Protein AF-Q2A776-F1 (afdb_monomer_lite)

InterPro domains:
  IPR027417 P-loop containing nucleoside triphosphate hydrolase [G3DSA:3.40.50.300] (1-92)
  IPR027417 P-loop containing nucleoside triphosphate hydrolase [SSF52540] (3-64)
  IPR051921 ABC transporter osmolyte uptake ATP-binding protein [PTHR43869] (2-76)

Radius of gyration: 18.7 Å; chains: 1; bounding box: 54×40×41 Å

Foldseek 3Di:
DDPLVVVVVPPDDDDDDDPDVVVCLVRPQKDFDADPPRHTLDIGGSVCLCPPPSDQVSCVSNPVHDPDFDWDWDADPNWIFIAGPVRDTQATWDQPQDPVGNPDRTDGDGDDDDDDDD

pLDDT: mean 77.31, std 16.26, range [33.25, 96.44]

Secondary structure (DSSP, 8-state):
--HHHHHHHTT-------S-HHHHHHH-SSEEEEETTTEEEEEE-HHHHHHS-SSHHHHHHTT-STT-PPPEEEEETTEEEEE-TTS-EEEEEE-SPPTT-TT---EEEPPP------

Sequence (118 aa):
RDLVTLQRSLGKTVLFVTHDISEAFKLGDHIVLLDTGARIVQQGRPADFITHPADEFVARFIGLGTGATTLHTEQVDGRTLVLNTNEQPLGLLDDQPRSDQPDNPAHIVGPTGQERPS

Organism: Propionibacterium freudenreichii subsp. freudenreichii (NCBI:txid66712)

Structure (mmCIF, N/CA/C/O backbone):
data_AF-Q2A776-F1
#
_entry.id   AF-Q2A776-F1
#
loop_
_atom_site.group_PDB
_atom_site.id
_atom_site.type_symbol
_atom_site.label_atom_id
_atom_site.label_alt_id
_atom_site.label_comp_id
_atom_site.label_asym_id
_atom_site.label_entity_id
_atom_site.label_seq_id
_atom_site.pdbx_PDB_ins_code
_atom_site.Cartn_x
_atom_site.Cartn_y
_atom_site.Cartn_z
_atom_site.occupancy
_atom_site.B_iso_or_equiv
_atom_site.auth_seq_id
_atom_site.auth_comp_id
_atom_site.auth_asym_id
_atom_site.auth_atom_id
_atom_site.pdbx_PDB_model_num
ATOM 1 N N . ARG A 1 1 ? -0.278 -24.485 13.342 1.00 47.31 1 ARG A N 1
ATOM 2 C CA . ARG A 1 1 ? -1.710 -24.092 13.358 1.00 47.31 1 ARG A CA 1
ATOM 3 C C . ARG A 1 1 ? -1.719 -22.573 13.327 1.00 47.31 1 ARG A C 1
ATOM 5 O O . ARG A 1 1 ? -1.390 -21.974 14.341 1.00 47.31 1 ARG A O 1
ATOM 12 N N . ASP A 1 2 ? -1.931 -21.999 12.144 1.00 59.28 2 ASP A N 1
ATOM 13 C CA . ASP A 1 2 ? -1.610 -20.602 11.830 1.00 59.28 2 ASP A CA 1
ATOM 14 C C . ASP A 1 2 ? -2.540 -19.583 12.483 1.00 59.28 2 ASP A C 1
ATOM 16 O O . ASP A 1 2 ? -3.767 -19.689 12.422 1.00 59.28 2 ASP A O 1
ATOM 20 N N . LEU A 1 3 ? -1.928 -18.543 13.052 1.00 60.19 3 LEU A N 1
ATOM 21 C CA . LEU A 1 3 ? -2.599 -17.393 13.660 1.00 60.19 3 LEU A CA 1
ATOM 22 C C . LEU A 1 3 ? -3.525 -16.672 12.655 1.00 60.19 3 LEU A C 1
ATOM 24 O O . LEU A 1 3 ? -4.575 -16.151 13.030 1.00 60.19 3 LEU A O 1
ATOM 28 N N . VAL A 1 4 ? -3.155 -16.697 11.370 1.00 60.72 4 VAL A N 1
ATOM 29 C CA . VAL A 1 4 ? -3.868 -16.058 10.251 1.00 60.72 4 VAL A CA 1
ATOM 30 C C . VAL A 1 4 ? -5.226 -16.718 9.984 1.00 60.72 4 VAL A C 1
ATOM 32 O O . VAL A 1 4 ? -6.224 -16.029 9.764 1.00 60.72 4 VAL A O 1
ATOM 35 N N . THR A 1 5 ? -5.306 -18.050 10.062 1.00 61.22 5 THR A N 1
ATOM 36 C CA . THR A 1 5 ? -6.562 -18.786 9.843 1.00 61.22 5 THR A CA 1
ATOM 37 C C .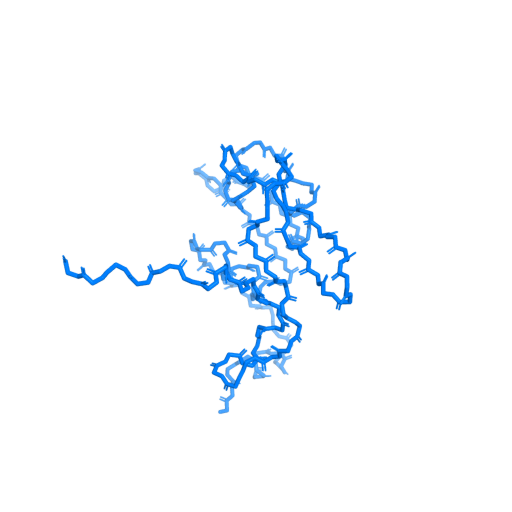 THR A 1 5 ? -7.558 -18.537 10.976 1.00 61.22 5 THR A C 1
ATOM 39 O O . THR A 1 5 ? -8.757 -18.404 10.727 1.00 61.22 5 THR A O 1
ATOM 42 N N . LEU A 1 6 ? -7.067 -18.410 12.216 1.00 58.59 6 LEU A N 1
ATOM 43 C CA . LEU A 1 6 ? -7.913 -18.100 13.369 1.00 58.59 6 LEU A CA 1
ATOM 44 C C . LEU A 1 6 ? -8.479 -16.675 13.279 1.00 58.59 6 LEU A C 1
ATOM 46 O O . LEU A 1 6 ? -9.673 -16.491 13.508 1.00 58.59 6 LEU A O 1
ATOM 50 N N . GLN A 1 7 ? -7.671 -15.687 12.874 1.00 58.75 7 GLN A N 1
ATOM 51 C CA . GLN A 1 7 ? -8.139 -14.304 12.715 1.00 58.75 7 GLN A CA 1
ATOM 52 C C . GLN A 1 7 ? -9.272 -14.173 11.689 1.00 58.75 7 GLN A C 1
ATOM 54 O O . GLN A 1 7 ? -10.296 -13.567 12.000 1.00 58.75 7 GLN A O 1
ATOM 59 N N . ARG A 1 8 ? -9.152 -14.811 10.513 1.00 59.59 8 ARG A N 1
ATOM 60 C CA . ARG A 1 8 ? -10.221 -14.792 9.493 1.00 59.59 8 ARG A CA 1
ATOM 61 C C . ARG A 1 8 ? -11.521 -15.452 9.970 1.00 59.59 8 ARG A C 1
ATOM 63 O O . ARG A 1 8 ? -12.599 -15.019 9.580 1.00 59.59 8 ARG A O 1
ATOM 70 N N . SER A 1 9 ? -11.435 -16.464 10.837 1.00 56.19 9 SER A N 1
ATOM 71 C CA . SER A 1 9 ? -12.609 -17.184 11.359 1.00 56.19 9 SER A CA 1
ATOM 72 C C . SER A 1 9 ? -13.402 -16.427 12.434 1.00 56.19 9 SER A C 1
ATOM 74 O O . SER A 1 9 ? -14.531 -16.804 12.736 1.00 56.19 9 SER A O 1
ATOM 76 N N . LEU A 1 10 ? -12.830 -15.368 13.024 1.00 60.97 10 LEU A N 1
ATOM 77 C CA . LEU A 1 10 ? -13.406 -14.700 14.195 1.00 60.97 10 LEU A CA 1
ATOM 78 C C . LEU A 1 10 ? -14.381 -13.562 13.861 1.00 60.97 10 LEU A C 1
ATOM 80 O O . LEU A 1 10 ? -15.035 -13.066 14.775 1.00 60.97 10 LEU A O 1
ATOM 84 N N . GLY A 1 11 ? -14.502 -13.140 12.597 1.00 62.78 11 GLY A N 1
ATOM 85 C CA . GLY A 1 11 ? -15.434 -12.073 12.198 1.00 62.78 11 GLY A CA 1
ATOM 86 C C . GLY A 1 11 ? -15.217 -10.749 12.944 1.00 62.78 11 GLY A C 1
ATOM 87 O O . GLY A 1 11 ? -16.155 -9.974 13.116 1.00 62.78 11 GLY A O 1
ATOM 88 N N . LYS A 1 12 ? -13.997 -10.508 13.442 1.00 70.31 12 LYS A N 1
ATOM 89 C CA . LYS A 1 12 ? -13.629 -9.303 14.190 1.00 70.31 12 LYS A CA 1
ATOM 90 C C . LYS A 1 12 ? -12.752 -8.403 13.335 1.00 70.31 12 LYS A C 1
ATOM 92 O O . LYS A 1 12 ? -11.858 -8.883 12.647 1.00 70.31 12 LYS A O 1
ATOM 97 N N . THR A 1 13 ? -12.969 -7.099 13.443 1.00 85.44 13 THR A N 1
ATOM 98 C CA . THR A 1 13 ? -12.065 -6.094 12.884 1.00 85.44 13 THR A CA 1
ATOM 99 C C . THR A 1 13 ? -10.753 -6.102 13.665 1.00 85.44 13 THR A C 1
ATOM 101 O O . THR A 1 13 ? -10.765 -5.972 14.891 1.00 85.44 13 THR A O 1
ATOM 104 N N . VAL A 1 14 ? -9.630 -6.248 12.963 1.00 85.06 14 VAL A N 1
ATOM 105 C CA . VAL A 1 14 ? -8.281 -6.211 13.540 1.00 85.06 14 VAL A CA 1
ATOM 106 C C . VAL A 1 14 ? -7.545 -4.999 12.980 1.00 85.06 14 VAL A C 1
ATOM 108 O O . VAL A 1 14 ? -7.564 -4.768 11.775 1.00 85.06 14 VAL A O 1
ATOM 111 N N . LEU A 1 15 ? -6.912 -4.221 13.860 1.00 91.38 15 LEU A N 1
ATOM 112 C CA . LEU A 1 15 ? -6.071 -3.086 13.487 1.00 91.38 15 LEU A CA 1
ATOM 113 C C . LEU A 1 15 ? -4.607 -3.445 13.744 1.00 91.38 15 LEU A C 1
ATOM 115 O O . LEU A 1 15 ? -4.224 -3.682 14.890 1.00 91.38 15 LEU A O 1
ATOM 119 N N . PHE A 1 16 ? -3.801 -3.456 12.685 1.00 89.75 16 PHE A N 1
ATOM 120 C CA . PHE A 1 16 ? -2.351 -3.606 12.768 1.00 89.75 16 PHE A CA 1
ATOM 121 C C . PHE A 1 16 ? -1.676 -2.255 12.562 1.00 89.75 16 PHE A C 1
ATOM 123 O O . PHE A 1 16 ? -2.021 -1.516 11.642 1.00 89.75 16 PHE A O 1
ATOM 130 N N . VAL A 1 17 ? -0.706 -1.948 13.420 1.00 92.38 17 VAL A N 1
ATOM 131 C CA . VAL A 1 17 ? 0.155 -0.772 13.288 1.00 92.38 17 VAL A CA 1
ATOM 132 C C . VAL A 1 17 ? 1.570 -1.281 13.084 1.00 92.38 17 VAL A C 1
ATOM 134 O O . VAL A 1 17 ? 2.112 -1.974 13.942 1.00 92.38 17 VAL A O 1
ATOM 137 N N . THR A 1 18 ? 2.150 -0.946 11.940 1.00 89.19 18 THR A N 1
ATOM 138 C CA . THR A 1 18 ? 3.534 -1.264 11.600 1.00 89.19 18 THR A CA 1
ATOM 139 C C . THR A 1 18 ? 4.204 -0.033 11.004 1.00 89.19 18 THR A C 1
ATOM 141 O O . THR A 1 18 ? 3.541 0.918 10.588 1.00 89.19 18 THR A O 1
ATOM 144 N N . HIS A 1 19 ? 5.530 -0.056 11.003 1.00 90.00 19 HIS A N 1
ATOM 145 C CA . HIS A 1 19 ? 6.363 0.912 10.305 1.00 90.00 19 HIS A CA 1
ATOM 146 C C . HIS A 1 19 ? 6.860 0.374 8.951 1.00 90.00 19 HIS A C 1
ATOM 148 O O . HIS A 1 19 ? 7.462 1.134 8.197 1.00 90.00 19 HIS A O 1
ATOM 154 N N . ASP A 1 20 ? 6.616 -0.905 8.638 1.00 86.06 20 AS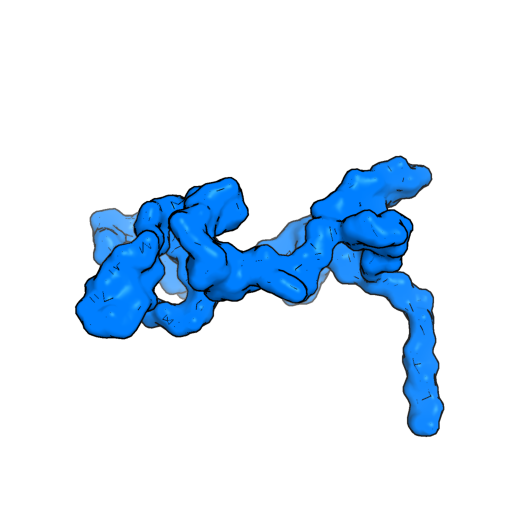P A N 1
ATOM 155 C CA . ASP A 1 20 ? 7.007 -1.541 7.379 1.00 86.06 20 ASP A CA 1
ATOM 156 C C . ASP A 1 20 ? 5.816 -1.609 6.410 1.00 86.06 20 ASP A C 1
ATOM 158 O O . ASP A 1 20 ? 4.782 -2.230 6.676 1.00 86.06 20 ASP A O 1
ATOM 162 N N . ILE A 1 21 ? 5.973 -0.979 5.248 1.00 84.56 21 ILE A N 1
ATOM 163 C CA . ILE A 1 21 ? 4.960 -0.971 4.192 1.00 84.56 21 ILE A CA 1
ATOM 164 C C . ILE A 1 21 ? 4.703 -2.365 3.603 1.00 84.56 21 ILE A C 1
ATOM 166 O O . ILE A 1 21 ? 3.571 -2.684 3.243 1.00 84.56 21 ILE A O 1
ATOM 170 N N . SER A 1 22 ? 5.726 -3.218 3.550 1.00 84.31 22 SER A N 1
ATOM 171 C CA . SER A 1 22 ? 5.645 -4.576 3.007 1.00 84.31 22 SER A CA 1
ATOM 172 C C . SER A 1 22 ? 4.746 -5.451 3.876 1.00 84.31 22 SER A C 1
ATOM 174 O O . SER A 1 22 ? 3.922 -6.209 3.363 1.00 84.31 22 SER A O 1
ATOM 176 N N . GLU A 1 23 ? 4.851 -5.309 5.201 1.00 86.88 23 GLU A N 1
ATOM 177 C CA . GLU A 1 23 ? 3.960 -5.980 6.151 1.00 86.88 23 GLU A CA 1
ATOM 178 C C . GLU A 1 23 ? 2.517 -5.488 6.003 1.00 86.88 23 GLU A C 1
ATOM 180 O O . GLU A 1 23 ? 1.589 -6.301 5.957 1.00 86.88 23 GLU A O 1
ATOM 185 N N . ALA A 1 24 ? 2.326 -4.170 5.866 1.00 89.75 24 ALA A N 1
ATOM 186 C CA . ALA A 1 24 ? 1.007 -3.581 5.650 1.00 89.75 24 ALA A CA 1
ATOM 187 C C . ALA A 1 24 ? 0.359 -4.090 4.350 1.00 89.75 24 ALA A C 1
ATOM 189 O O . ALA A 1 24 ? -0.827 -4.412 4.347 1.00 89.75 24 ALA A O 1
ATOM 190 N N . PHE A 1 25 ? 1.135 -4.226 3.269 1.00 88.56 25 PHE A N 1
ATOM 191 C CA . PHE A 1 25 ? 0.657 -4.726 1.973 1.00 88.56 25 PHE A CA 1
ATOM 192 C C . PHE A 1 25 ? 0.343 -6.222 2.003 1.00 88.56 25 PHE A C 1
ATOM 194 O O . PHE A 1 25 ? -0.589 -6.667 1.337 1.00 88.56 25 PHE A O 1
ATOM 201 N N . LYS A 1 26 ? 1.100 -7.001 2.783 1.00 85.12 26 LYS A N 1
ATOM 202 C CA . LYS A 1 26 ? 0.902 -8.450 2.903 1.00 85.12 26 LYS A CA 1
ATOM 203 C C . LYS A 1 26 ? -0.317 -8.813 3.753 1.00 85.12 26 LYS A C 1
ATOM 205 O O . LYS A 1 26 ? -0.969 -9.819 3.481 1.00 85.12 26 LYS A O 1
ATOM 210 N N . LEU A 1 27 ? -0.583 -8.045 4.810 1.00 85.69 27 LEU A N 1
ATOM 211 C CA . LEU A 1 27 ? -1.580 -8.392 5.828 1.00 85.69 27 LEU A CA 1
ATOM 212 C C . LEU A 1 27 ? -2.873 -7.575 5.733 1.00 85.69 27 LEU A C 1
ATOM 214 O O . LEU A 1 27 ? -3.911 -8.041 6.201 1.00 85.69 27 LEU A O 1
ATOM 218 N N . GLY A 1 28 ? -2.812 -6.358 5.191 1.00 86.31 28 GLY A N 1
ATOM 219 C CA . GLY A 1 28 ? -3.917 -5.408 5.211 1.00 86.31 28 GLY A CA 1
ATOM 220 C C . GLY A 1 28 ? -4.799 -5.476 3.968 1.00 86.31 28 GLY A C 1
ATOM 221 O O . GLY A 1 28 ? -4.330 -5.292 2.849 1.00 86.31 28 GLY A O 1
ATOM 222 N N . ASP A 1 29 ? -6.107 -5.619 4.176 1.00 90.69 29 ASP A N 1
ATOM 223 C CA . ASP A 1 29 ? -7.107 -5.412 3.118 1.00 90.69 29 ASP A CA 1
ATOM 224 C C . ASP A 1 29 ? -7.357 -3.910 2.858 1.00 90.69 29 ASP A C 1
ATOM 226 O O . ASP A 1 29 ? -7.755 -3.502 1.764 1.00 90.69 29 ASP A O 1
ATOM 230 N N . HIS A 1 30 ? -7.109 -3.076 3.874 1.00 93.75 30 HIS A N 1
ATOM 231 C CA . HIS A 1 30 ? -7.229 -1.622 3.840 1.00 93.75 30 HIS A CA 1
ATOM 232 C C . HIS A 1 30 ? -6.102 -0.989 4.661 1.00 93.75 30 HIS A C 1
ATOM 234 O O . HIS A 1 30 ? -5.831 -1.406 5.788 1.00 93.75 30 HIS A O 1
ATOM 240 N N . ILE A 1 31 ? -5.464 0.039 4.109 1.00 95.19 31 ILE A N 1
ATOM 241 C CA . ILE A 1 31 ? -4.281 0.693 4.668 1.00 95.19 31 ILE A CA 1
ATOM 242 C C . ILE A 1 31 ? -4.592 2.163 4.911 1.00 95.19 31 ILE A C 1
ATOM 244 O O . ILE A 1 31 ? -5.283 2.800 4.118 1.00 95.19 31 ILE A O 1
ATOM 248 N N . VAL A 1 32 ? -4.067 2.696 6.013 1.00 95.62 32 VAL A N 1
ATOM 249 C CA . VAL A 1 32 ? -4.081 4.124 6.334 1.00 95.62 32 VAL A CA 1
ATOM 250 C C . VAL A 1 32 ? -2.642 4.549 6.596 1.00 95.62 32 VAL A C 1
ATOM 252 O O . VAL A 1 32 ? -2.018 4.067 7.539 1.00 95.62 32 VAL A O 1
ATOM 255 N N . LEU A 1 33 ? -2.118 5.444 5.762 1.00 94.06 33 LEU A N 1
ATOM 256 C CA . LEU A 1 33 ? -0.799 6.038 5.935 1.00 94.06 33 LEU A CA 1
ATOM 257 C C . LEU A 1 33 ? -0.935 7.367 6.677 1.00 94.06 33 LEU A C 1
ATOM 259 O O . LEU A 1 33 ? -1.696 8.247 6.264 1.00 94.06 33 LEU A O 1
ATOM 263 N N . LEU A 1 34 ? -0.187 7.500 7.768 1.00 93.12 34 LEU A N 1
ATOM 264 C CA . LEU A 1 34 ? -0.188 8.670 8.636 1.00 93.12 34 LEU A CA 1
ATOM 265 C C . LEU A 1 34 ? 1.151 9.411 8.540 1.00 93.12 34 LEU A C 1
ATOM 267 O O . LEU A 1 34 ? 2.207 8.786 8.526 1.00 93.12 34 LEU A O 1
ATOM 271 N N . ASP A 1 35 ? 1.091 10.739 8.529 1.00 89.25 35 ASP A N 1
ATOM 272 C CA . ASP A 1 35 ? 2.229 11.651 8.674 1.00 89.25 35 ASP A CA 1
ATOM 273 C C . ASP A 1 35 ? 2.227 12.272 10.084 1.00 89.25 35 ASP A C 1
ATOM 275 O O . ASP A 1 35 ? 1.321 12.062 10.903 1.00 89.25 35 ASP A O 1
ATOM 279 N N . THR A 1 36 ? 3.273 13.035 10.374 1.00 89.88 36 THR A N 1
ATOM 280 C CA . THR A 1 36 ? 3.518 13.769 11.611 1.00 89.88 36 THR A CA 1
ATOM 281 C C . THR A 1 36 ? 2.256 14.471 12.107 1.00 89.88 36 THR A C 1
ATOM 283 O O . THR A 1 36 ? 1.577 15.186 11.370 1.00 89.88 36 THR A O 1
ATOM 286 N N . GLY A 1 37 ? 1.937 14.261 13.387 1.00 93.12 37 GLY A N 1
ATOM 287 C CA . GLY A 1 37 ? 0.705 14.771 13.991 1.00 93.12 37 GLY A CA 1
ATOM 288 C C . GLY A 1 37 ? -0.540 13.932 13.687 1.00 93.12 37 GLY A C 1
ATOM 289 O O . GLY A 1 37 ? -1.646 14.440 13.832 1.00 93.12 37 GLY A O 1
ATOM 290 N N . ALA A 1 38 ? -0.370 12.667 13.279 1.00 91.00 38 ALA A N 1
ATOM 291 C CA . ALA A 1 38 ? -1.454 11.739 12.942 1.00 91.00 38 ALA A CA 1
ATOM 292 C C . ALA A 1 38 ? -2.344 12.229 11.782 1.00 91.00 38 ALA A C 1
ATOM 294 O O . ALA A 1 38 ? -3.543 11.945 11.733 1.00 91.00 38 ALA A O 1
ATOM 295 N N . ARG A 1 39 ? -1.755 12.960 10.826 1.00 93.00 39 ARG A N 1
ATOM 296 C CA . ARG A 1 39 ? -2.459 13.395 9.614 1.00 93.00 39 ARG A CA 1
ATOM 297 C C . ARG A 1 39 ? -2.568 12.220 8.650 1.00 93.00 39 ARG A C 1
ATOM 299 O O . ARG A 1 39 ? -1.546 11.672 8.256 1.00 93.00 39 ARG A O 1
ATOM 306 N N . ILE A 1 40 ? -3.779 11.863 8.225 1.00 94.94 40 ILE A N 1
ATOM 307 C CA . ILE A 1 40 ? -3.959 10.879 7.149 1.00 94.94 40 ILE A CA 1
ATOM 308 C C . ILE A 1 40 ? -3.420 11.476 5.850 1.00 94.94 40 ILE A C 1
ATOM 310 O O . ILE A 1 40 ? -3.884 12.526 5.409 1.00 94.94 40 ILE A O 1
ATOM 314 N N . VAL A 1 41 ? -2.438 10.803 5.259 1.00 94.88 41 VAL A N 1
ATOM 315 C CA . VAL A 1 41 ? -1.866 11.159 3.955 1.00 94.88 41 VAL A CA 1
ATOM 316 C C . VAL A 1 41 ? -2.645 10.473 2.844 1.00 94.88 41 VAL A C 1
ATOM 318 O O . VAL A 1 41 ? -3.093 11.117 1.903 1.00 94.88 41 VAL A O 1
ATOM 321 N N . GLN A 1 42 ? -2.846 9.162 2.979 1.00 96.19 42 GLN A N 1
ATOM 322 C CA . GLN A 1 42 ? -3.617 8.356 2.043 1.00 96.19 42 GLN A CA 1
ATOM 323 C C . GLN A 1 42 ? -4.252 7.180 2.777 1.00 96.19 42 GLN A C 1
ATOM 325 O O . GLN A 1 42 ? -3.695 6.653 3.741 1.00 96.19 42 GLN A O 1
ATOM 330 N N . GLN A 1 43 ? -5.423 6.761 2.310 1.00 96.44 43 GLN A N 1
ATOM 331 C CA . GLN A 1 43 ? -6.089 5.555 2.774 1.00 96.44 43 GLN A CA 1
ATOM 332 C C . GLN A 1 43 ? -6.753 4.832 1.602 1.00 96.44 43 GLN A C 1
ATOM 334 O O . GLN A 1 43 ? -7.223 5.485 0.670 1.00 96.44 43 GLN A O 1
ATOM 339 N N . GLY A 1 44 ? -6.794 3.503 1.646 1.00 95.19 44 GLY A N 1
ATOM 340 C CA . GLY A 1 44 ? -7.383 2.689 0.583 1.00 95.19 44 GLY A CA 1
ATOM 341 C C . GLY A 1 44 ? -6.841 1.266 0.560 1.00 95.19 44 GLY A C 1
ATOM 342 O O . GLY A 1 44 ? -6.221 0.810 1.522 1.00 95.19 44 GLY A O 1
ATOM 343 N N . ARG A 1 45 ? -7.066 0.549 -0.544 1.00 95.44 45 ARG A N 1
ATOM 344 C CA . ARG A 1 45 ? -6.525 -0.807 -0.728 1.00 95.44 45 ARG A CA 1
ATOM 345 C C . ARG A 1 45 ? -5.049 -0.733 -1.124 1.00 95.44 45 ARG A C 1
ATOM 347 O O . ARG A 1 45 ? -4.657 0.244 -1.763 1.00 95.44 45 ARG A O 1
ATOM 354 N N . PRO A 1 46 ? -4.245 -1.780 -0.872 1.00 92.25 46 PRO A N 1
ATOM 355 C CA . PRO A 1 46 ? -2.838 -1.812 -1.286 1.00 92.25 46 PRO A CA 1
ATOM 356 C C . PRO A 1 46 ? -2.617 -1.460 -2.769 1.00 92.25 46 PRO A C 1
ATOM 358 O O . PRO A 1 46 ? -1.716 -0.697 -3.106 1.00 92.25 46 PRO A O 1
ATOM 361 N N . ALA A 1 47 ? -3.494 -1.936 -3.660 1.00 90.69 47 ALA A N 1
ATOM 362 C CA . ALA A 1 47 ? -3.428 -1.632 -5.091 1.00 90.69 47 ALA A CA 1
ATOM 363 C C . ALA A 1 47 ? -3.586 -0.132 -5.409 1.00 90.69 47 ALA A C 1
ATOM 365 O O . ALA A 1 47 ? -2.984 0.358 -6.364 1.00 90.69 47 ALA A O 1
ATOM 366 N N . ASP A 1 48 ? -4.369 0.603 -4.616 1.00 92.56 48 ASP A N 1
ATOM 367 C CA . ASP A 1 48 ? -4.614 2.030 -4.831 1.00 92.56 48 ASP A CA 1
ATOM 368 C C . ASP A 1 48 ? -3.357 2.849 -4.481 1.00 92.56 48 ASP A C 1
ATOM 370 O O . ASP A 1 48 ? -3.049 3.814 -5.172 1.00 92.56 48 ASP A O 1
ATOM 374 N N . PHE A 1 49 ? -2.572 2.419 -3.483 1.00 91.31 49 PHE A N 1
ATOM 375 C CA . PHE A 1 49 ? -1.281 3.041 -3.161 1.00 91.31 49 PHE A CA 1
ATOM 376 C C . PHE A 1 49 ? -0.283 2.903 -4.317 1.00 91.31 49 PHE A C 1
ATOM 378 O O . PHE A 1 49 ? 0.407 3.862 -4.640 1.00 91.31 49 PHE A O 1
ATOM 385 N N . ILE A 1 50 ? -0.235 1.734 -4.964 1.00 87.81 50 ILE A N 1
ATOM 386 C CA . ILE A 1 50 ? 0.690 1.453 -6.075 1.00 87.81 50 ILE A CA 1
ATOM 387 C C . ILE A 1 50 ? 0.265 2.180 -7.357 1.00 87.81 50 ILE A C 1
ATOM 389 O O . ILE A 1 50 ? 1.099 2.739 -8.063 1.00 87.81 50 ILE A O 1
ATOM 393 N N . THR A 1 51 ? -1.029 2.148 -7.681 1.00 89.19 51 THR A N 1
ATOM 394 C CA . THR A 1 51 ? -1.541 2.655 -8.966 1.00 89.19 51 THR A CA 1
ATOM 395 C C . THR A 1 51 ? -1.862 4.147 -8.946 1.00 89.19 51 THR A C 1
ATOM 397 O O . THR A 1 51 ? -1.758 4.802 -9.980 1.00 89.19 51 THR A O 1
ATOM 400 N N . HIS A 1 52 ? -2.243 4.687 -7.787 1.00 91.88 52 HIS A N 1
ATOM 401 C CA . HIS A 1 52 ? -2.684 6.070 -7.613 1.00 91.88 52 HIS A CA 1
ATOM 402 C C . HIS A 1 52 ? -2.162 6.646 -6.279 1.00 91.88 52 HIS A C 1
ATOM 404 O O . HIS A 1 52 ? -2.954 6.929 -5.370 1.00 91.88 52 HIS A O 1
ATOM 410 N N . PRO A 1 53 ? -0.836 6.815 -6.115 1.00 92.31 53 PRO A N 1
ATOM 411 C CA . PRO A 1 53 ? -0.286 7.463 -4.928 1.00 92.31 53 PRO A CA 1
ATOM 412 C C . PRO A 1 53 ? -0.782 8.915 -4.831 1.00 92.31 53 PRO A C 1
ATOM 414 O O . PRO A 1 53 ? -0.818 9.635 -5.828 1.00 92.31 53 PRO A O 1
ATOM 417 N N . ALA A 1 54 ? -1.177 9.344 -3.630 1.00 92.69 54 ALA A N 1
ATOM 418 C CA . ALA A 1 54 ? -1.790 10.654 -3.398 1.00 92.69 54 ALA A CA 1
ATOM 419 C C . ALA A 1 54 ? -0.819 11.825 -3.629 1.00 92.69 54 ALA A C 1
ATOM 421 O O . ALA A 1 54 ? -1.241 12.898 -4.057 1.00 92.69 54 ALA A O 1
ATOM 422 N N . ASP A 1 55 ? 0.469 11.621 -3.347 1.00 89.94 55 ASP A N 1
ATOM 423 C CA . ASP A 1 55 ? 1.538 12.588 -3.586 1.00 89.94 55 ASP A CA 1
ATOM 424 C C . ASP A 1 55 ? 2.908 11.896 -3.762 1.00 89.94 55 ASP A C 1
ATOM 426 O O . ASP A 1 55 ? 3.038 10.668 -3.690 1.00 89.94 55 ASP A O 1
ATOM 430 N N . GLU A 1 56 ? 3.951 12.697 -4.005 1.00 86.94 56 GLU A N 1
ATOM 431 C CA . GLU A 1 56 ? 5.328 12.210 -4.159 1.00 86.94 56 GLU A CA 1
ATOM 432 C C . GLU A 1 56 ? 5.864 11.550 -2.881 1.00 86.94 56 GLU A C 1
ATOM 434 O O . GLU A 1 56 ? 6.649 10.603 -2.956 1.00 86.94 56 GLU A O 1
ATOM 439 N N . PHE A 1 57 ? 5.440 12.014 -1.701 1.00 87.38 57 PHE A N 1
ATOM 440 C CA . PHE A 1 57 ? 5.835 11.391 -0.444 1.00 87.38 57 PHE A CA 1
ATOM 441 C C . PHE A 1 57 ? 5.302 9.960 -0.373 1.00 87.38 57 PHE A C 1
ATOM 443 O O . PHE A 1 57 ? 6.090 9.056 -0.093 1.00 87.38 57 PHE A O 1
ATOM 450 N N . VAL A 1 58 ? 4.026 9.724 -0.701 1.00 89.81 58 VAL A N 1
ATOM 451 C CA . VAL A 1 58 ? 3.469 8.365 -0.726 1.00 89.81 58 VAL A CA 1
ATOM 452 C C . VAL A 1 58 ? 4.174 7.508 -1.766 1.00 89.81 58 VAL A C 1
ATOM 454 O O . VAL A 1 58 ? 4.591 6.399 -1.438 1.00 89.81 58 VAL A O 1
ATOM 457 N N . ALA A 1 59 ? 4.376 8.025 -2.983 1.00 88.50 59 ALA A N 1
ATOM 458 C CA . ALA A 1 59 ? 5.079 7.301 -4.042 1.00 88.50 59 ALA A CA 1
ATOM 459 C C . ALA A 1 59 ? 6.493 6.877 -3.604 1.00 88.50 59 ALA A C 1
ATOM 461 O O . ALA A 1 59 ? 6.901 5.732 -3.799 1.00 88.50 59 ALA A O 1
ATOM 462 N N . ARG A 1 60 ? 7.234 7.77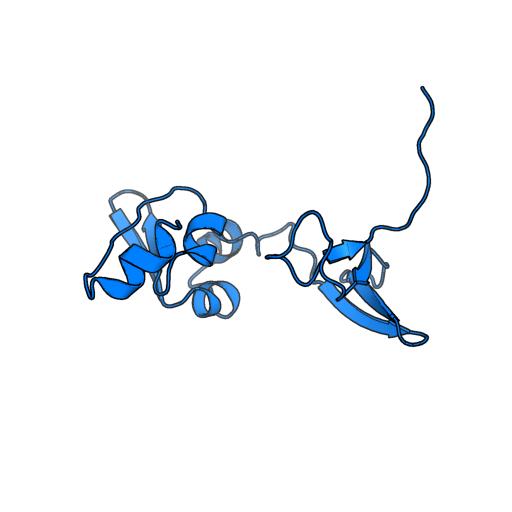2 -2.942 1.00 83.81 60 ARG A N 1
ATOM 463 C CA . ARG A 1 60 ? 8.550 7.457 -2.369 1.00 83.81 60 ARG A CA 1
ATOM 464 C C . ARG A 1 60 ? 8.463 6.459 -1.222 1.00 83.81 60 ARG A C 1
ATOM 466 O O . ARG A 1 60 ? 9.310 5.574 -1.141 1.00 83.81 60 ARG A O 1
ATOM 473 N N . PHE A 1 61 ? 7.464 6.597 -0.357 1.00 82.75 61 PHE A N 1
ATOM 474 C CA . PHE A 1 61 ? 7.281 5.756 0.823 1.00 82.75 61 PHE A CA 1
ATOM 475 C C . PHE A 1 61 ? 7.025 4.290 0.460 1.00 82.75 61 PHE A C 1
ATOM 477 O O . PHE A 1 61 ? 7.583 3.395 1.085 1.00 82.75 61 PHE A O 1
ATOM 484 N N . ILE A 1 62 ? 6.248 4.040 -0.597 1.00 85.38 62 ILE A N 1
ATOM 485 C CA . ILE A 1 62 ? 5.988 2.684 -1.106 1.00 85.38 62 ILE A CA 1
ATOM 486 C C . ILE A 1 62 ? 7.094 2.161 -2.038 1.00 85.38 62 ILE A C 1
ATOM 488 O O . ILE A 1 62 ? 6.936 1.115 -2.662 1.00 85.38 62 ILE A O 1
ATOM 492 N N . GLY A 1 63 ? 8.206 2.892 -2.164 1.00 73.75 63 GLY A N 1
ATOM 493 C CA . GLY A 1 63 ? 9.347 2.480 -2.976 1.00 73.75 63 GLY A CA 1
ATOM 494 C C . GLY A 1 63 ? 9.183 2.686 -4.485 1.00 73.75 63 GLY A C 1
ATOM 495 O O . GLY A 1 63 ? 10.021 2.194 -5.229 1.00 73.75 63 GLY A O 1
ATOM 496 N N . LEU A 1 64 ? 8.171 3.434 -4.947 1.00 65.50 64 LEU A N 1
ATOM 497 C CA . LEU A 1 64 ? 8.029 3.880 -6.347 1.00 65.50 64 LEU A CA 1
ATOM 498 C C . LEU A 1 64 ? 8.770 5.204 -6.638 1.00 65.50 64 LEU A C 1
ATOM 500 O O . LEU A 1 64 ? 8.697 5.734 -7.743 1.00 65.50 64 LEU A O 1
ATOM 504 N N . GLY A 1 65 ? 9.464 5.764 -5.642 1.00 56.16 65 GLY A N 1
ATOM 505 C CA . GLY A 1 65 ? 10.248 6.997 -5.758 1.00 56.16 65 GLY A CA 1
ATOM 506 C C . GLY A 1 65 ? 11.513 6.872 -6.613 1.00 56.16 65 GLY A C 1
ATOM 507 O O . GLY A 1 65 ? 11.811 5.809 -7.137 1.00 56.16 65 GLY A O 1
ATOM 508 N N . THR A 1 66 ? 12.291 7.959 -6.690 1.00 46.62 66 THR A N 1
ATOM 509 C CA . THR A 1 66 ? 13.419 8.300 -7.599 1.00 46.62 66 THR A CA 1
ATOM 510 C C . THR A 1 66 ? 14.618 7.328 -7.723 1.00 46.62 66 THR A C 1
ATOM 512 O O . THR A 1 66 ? 15.680 7.723 -8.198 1.00 46.62 66 THR A O 1
ATOM 515 N N . GLY A 1 67 ? 14.471 6.061 -7.335 1.00 53.31 67 GLY A N 1
ATOM 516 C CA . GLY A 1 67 ? 15.373 4.945 -7.649 1.00 53.31 67 GLY A CA 1
ATOM 517 C C . GLY A 1 67 ? 14.656 3.688 -8.169 1.00 53.31 67 GLY A C 1
ATOM 518 O O . GLY A 1 67 ? 15.319 2.715 -8.527 1.00 53.31 67 GLY A O 1
ATOM 519 N N . ALA A 1 68 ? 13.320 3.691 -8.235 1.00 56.12 68 ALA A N 1
ATOM 520 C CA . ALA A 1 68 ? 12.537 2.627 -8.841 1.00 56.12 68 ALA A CA 1
ATOM 521 C C . ALA A 1 68 ? 12.720 2.691 -10.356 1.00 56.12 68 ALA A C 1
ATOM 523 O O . ALA A 1 68 ? 12.251 3.612 -11.025 1.00 56.12 68 ALA A O 1
ATOM 524 N N . THR A 1 69 ? 13.451 1.727 -10.904 1.00 63.34 69 THR A N 1
ATOM 525 C CA . THR A 1 69 ? 13.521 1.596 -12.355 1.00 63.34 69 THR A CA 1
ATOM 526 C C . THR A 1 69 ? 12.247 0.915 -12.824 1.00 63.34 69 THR A C 1
ATOM 528 O O . THR A 1 69 ? 11.906 -0.147 -12.308 1.00 63.34 69 THR A O 1
ATOM 531 N N . THR A 1 70 ? 11.541 1.514 -13.784 1.00 72.75 70 THR A N 1
ATOM 532 C CA . THR A 1 70 ? 10.397 0.861 -14.421 1.00 72.75 70 THR A CA 1
ATOM 533 C C . THR A 1 70 ? 10.857 -0.473 -14.988 1.00 72.75 70 THR A C 1
ATOM 535 O O . THR A 1 70 ? 11.776 -0.528 -15.808 1.00 72.75 70 THR A O 1
ATOM 538 N N . LEU A 1 71 ? 10.223 -1.543 -14.521 1.00 83.94 71 LEU A N 1
ATOM 539 C CA . LEU A 1 71 ? 10.471 -2.887 -15.006 1.00 83.94 71 LEU A CA 1
ATOM 540 C C . LEU A 1 71 ? 9.373 -3.260 -15.987 1.00 83.94 71 LEU A C 1
ATOM 542 O O . LEU A 1 71 ? 8.192 -3.051 -15.713 1.00 83.94 71 LEU A O 1
ATOM 546 N N . HIS A 1 72 ? 9.762 -3.819 -17.120 1.00 84.56 72 HIS A N 1
ATOM 547 C CA . HIS A 1 72 ? 8.830 -4.422 -18.058 1.00 84.56 72 HIS A CA 1
ATOM 548 C C . HIS A 1 72 ? 9.295 -5.830 -18.403 1.00 84.56 72 HIS A C 1
ATOM 550 O O . HIS A 1 72 ? 10.458 -6.188 -18.213 1.00 84.56 72 HIS A O 1
ATOM 556 N N . THR A 1 73 ? 8.354 -6.644 -18.862 1.00 89.50 73 THR A N 1
ATOM 557 C CA . THR A 1 73 ? 8.598 -8.044 -19.189 1.00 89.50 73 THR A CA 1
ATOM 558 C C . THR A 1 73 ? 8.477 -8.269 -20.685 1.00 89.50 73 THR A C 1
ATOM 560 O O . THR A 1 73 ? 7.479 -7.858 -21.277 1.00 89.50 73 THR A O 1
ATOM 563 N N . GLU A 1 74 ? 9.437 -8.975 -21.271 1.00 89.12 74 GLU A N 1
ATOM 564 C CA . GLU A 1 74 ? 9.414 -9.396 -22.675 1.00 89.12 74 GLU A CA 1
ATOM 565 C C . GLU A 1 74 ? 9.527 -10.921 -22.776 1.00 89.12 74 GLU A C 1
ATOM 567 O O . GLU A 1 74 ? 10.214 -11.551 -21.972 1.00 89.12 74 GLU A O 1
ATOM 572 N N . GLN A 1 75 ? 8.847 -11.526 -23.754 1.00 89.06 75 GLN A N 1
ATOM 573 C CA . GLN A 1 75 ? 8.938 -12.962 -24.021 1.00 89.06 75 GLN A CA 1
ATOM 574 C C . GLN A 1 75 ? 9.959 -13.240 -25.126 1.00 89.06 75 GLN A C 1
ATOM 576 O O . GLN A 1 75 ? 9.746 -12.847 -26.271 1.00 89.06 75 GLN A O 1
ATOM 581 N N . VAL A 1 76 ? 11.020 -13.981 -24.799 1.00 87.19 76 VAL A N 1
ATOM 582 C CA . VAL A 1 76 ? 12.060 -14.406 -25.750 1.00 87.19 76 VAL A CA 1
ATOM 583 C C . VAL A 1 76 ? 12.285 -15.908 -25.591 1.00 87.19 76 VAL A C 1
ATOM 585 O O . VAL A 1 76 ? 12.549 -16.385 -24.489 1.00 87.19 76 VAL A O 1
ATOM 588 N N . ASP A 1 77 ? 12.132 -16.670 -26.677 1.00 85.88 77 ASP A N 1
ATOM 589 C CA . ASP A 1 77 ? 12.298 -18.135 -26.704 1.00 85.88 77 ASP A CA 1
ATOM 590 C C . ASP A 1 77 ? 11.512 -18.885 -25.608 1.00 85.88 77 ASP A C 1
ATOM 592 O O . ASP A 1 77 ? 11.978 -19.862 -25.022 1.00 85.88 77 ASP A O 1
ATOM 596 N N . GLY A 1 78 ? 10.299 -18.409 -25.308 1.00 84.19 78 GLY A N 1
ATOM 597 C CA . GLY A 1 78 ? 9.429 -18.996 -24.283 1.00 84.19 78 GLY A CA 1
ATOM 598 C C . GLY A 1 78 ? 9.834 -18.680 -22.839 1.00 84.19 78 GLY A C 1
ATOM 599 O O . GLY A 1 78 ? 9.297 -19.292 -21.920 1.00 84.19 78 GLY A O 1
ATOM 600 N N . ARG A 1 79 ? 10.761 -17.738 -22.624 1.00 84.62 79 ARG A N 1
ATOM 601 C CA . ARG A 1 79 ? 11.195 -17.268 -21.301 1.00 84.62 79 ARG A CA 1
ATOM 602 C C . ARG A 1 79 ? 10.842 -15.796 -21.123 1.00 84.62 79 ARG A C 1
ATOM 604 O O . ARG A 1 79 ? 10.987 -15.007 -22.054 1.00 84.62 79 ARG A O 1
ATOM 611 N N . THR A 1 80 ? 10.444 -15.423 -19.910 1.00 89.06 80 THR A N 1
ATOM 612 C CA . THR A 1 80 ? 10.109 -14.037 -19.569 1.00 89.06 80 THR A CA 1
ATOM 613 C C . THR A 1 80 ? 11.350 -13.305 -19.069 1.00 89.06 80 THR A C 1
ATOM 615 O O . THR A 1 80 ? 11.857 -13.597 -17.986 1.00 89.06 80 THR A O 1
ATOM 618 N N . LEU A 1 81 ? 11.857 -12.355 -19.853 1.00 88.94 81 LEU A N 1
ATOM 619 C CA . LEU A 1 81 ? 12.940 -11.456 -19.460 1.00 88.94 81 LEU A CA 1
ATOM 620 C C . LEU A 1 81 ? 12.366 -10.263 -18.707 1.00 88.94 81 LEU A C 1
ATOM 622 O O . LEU A 1 81 ? 11.390 -9.664 -19.150 1.00 88.94 81 LEU A O 1
ATOM 626 N N . VAL A 1 82 ? 13.002 -9.896 -17.597 1.00 88.81 82 VAL A N 1
ATOM 627 C CA . VAL A 1 82 ? 12.719 -8.652 -16.881 1.00 88.81 82 VAL A CA 1
ATOM 628 C C . VAL A 1 82 ? 13.752 -7.617 -17.294 1.00 88.81 82 VAL A C 1
ATOM 630 O O . VAL A 1 82 ? 14.952 -7.793 -17.072 1.00 88.81 82 VAL A O 1
ATOM 633 N N . LEU A 1 83 ? 13.272 -6.539 -17.897 1.00 86.56 83 LEU A N 1
ATOM 634 C CA . LEU A 1 83 ? 14.063 -5.461 -18.471 1.00 86.56 83 LEU A CA 1
ATOM 635 C C . LEU A 1 83 ? 13.837 -4.181 -17.675 1.00 86.56 83 LEU A C 1
ATOM 637 O O . LEU A 1 83 ? 12.757 -3.948 -17.128 1.00 86.56 83 LEU A O 1
ATOM 641 N N . ASN A 1 84 ? 14.861 -3.342 -17.629 1.00 85.88 84 ASN A N 1
ATOM 642 C CA . ASN A 1 84 ? 14.779 -2.010 -17.046 1.00 85.88 84 ASN A CA 1
ATOM 643 C C . ASN A 1 84 ? 14.395 -0.960 -18.114 1.00 85.88 84 ASN A C 1
ATOM 645 O O . ASN A 1 84 ? 14.318 -1.274 -19.300 1.00 85.88 84 ASN A O 1
ATOM 649 N N . THR A 1 85 ? 14.191 0.304 -17.732 1.00 82.75 85 THR A N 1
ATOM 650 C CA . THR A 1 85 ? 13.836 1.390 -18.674 1.00 82.75 85 THR A CA 1
ATOM 651 C C . THR A 1 85 ? 14.872 1.631 -19.785 1.00 82.75 85 THR A C 1
ATOM 653 O O . THR A 1 85 ? 14.541 2.221 -20.806 1.00 82.75 85 THR A O 1
ATOM 656 N N . ASN A 1 86 ? 16.116 1.178 -19.608 1.00 85.44 86 ASN A N 1
ATOM 657 C CA . ASN A 1 86 ? 17.196 1.290 -20.593 1.00 85.44 86 ASN A CA 1
ATOM 658 C C . ASN A 1 86 ? 17.336 0.025 -21.463 1.00 85.44 86 ASN A C 1
ATOM 660 O O . ASN A 1 86 ? 18.404 -0.191 -22.032 1.00 85.44 86 ASN A O 1
ATOM 664 N N . GLU A 1 87 ? 16.312 -0.837 -21.503 1.00 85.44 87 GLU A N 1
ATOM 665 C CA . GLU A 1 87 ? 16.291 -2.116 -22.237 1.00 85.44 87 GLU A CA 1
ATOM 666 C C . GLU A 1 87 ? 17.378 -3.114 -21.794 1.00 85.44 87 GLU A C 1
ATOM 668 O O . GLU A 1 87 ? 17.686 -4.086 -22.482 1.00 85.44 87 GLU A O 1
ATOM 673 N N . GLN A 1 88 ? 17.973 -2.908 -20.616 1.00 84.25 88 GLN A N 1
ATOM 674 C CA . GLN A 1 88 ? 18.964 -3.835 -20.082 1.00 84.25 88 GLN A CA 1
ATOM 675 C C . GLN A 1 88 ? 18.265 -4.986 -19.349 1.00 84.25 88 GLN A C 1
ATOM 677 O O . GLN A 1 88 ? 17.408 -4.728 -18.494 1.00 84.25 88 GLN A O 1
ATOM 682 N N . PRO A 1 89 ? 18.650 -6.248 -19.612 1.00 85.62 89 PRO A N 1
ATOM 683 C CA . PRO A 1 89 ? 18.092 -7.396 -18.911 1.00 85.62 89 PRO A CA 1
ATOM 684 C C . PRO A 1 89 ? 18.610 -7.446 -17.470 1.00 85.62 89 PRO A C 1
ATOM 686 O O . PRO A 1 89 ? 19.816 -7.521 -17.231 1.00 85.62 89 PRO A O 1
ATOM 689 N N . LEU A 1 90 ? 17.692 -7.427 -16.501 1.00 84.50 90 LEU A N 1
ATOM 690 C CA . LEU A 1 90 ? 17.995 -7.580 -15.073 1.00 84.50 90 LEU A CA 1
ATOM 691 C C . LEU A 1 90 ? 17.925 -9.038 -14.612 1.00 84.50 90 LEU A C 1
ATOM 693 O O . LEU A 1 90 ? 18.559 -9.410 -13.624 1.00 84.50 90 LEU A O 1
ATOM 697 N N . GLY A 1 91 ? 17.166 -9.869 -15.321 1.00 85.62 91 GLY A N 1
ATOM 698 C CA . GLY A 1 91 ? 17.038 -11.285 -15.014 1.00 85.62 91 GLY A CA 1
ATOM 699 C C . GLY A 1 91 ? 15.895 -11.946 -15.767 1.00 85.62 91 GLY A C 1
ATOM 700 O O . GLY A 1 91 ? 15.291 -11.363 -16.668 1.00 85.62 91 GLY A O 1
ATOM 701 N N . LEU A 1 92 ? 15.610 -13.180 -15.377 1.00 86.38 92 LEU A N 1
ATOM 702 C CA . LEU A 1 92 ? 14.513 -13.980 -15.906 1.00 86.38 92 LEU A CA 1
ATOM 703 C C . LEU A 1 92 ? 13.447 -14.143 -14.833 1.00 86.38 92 LEU A C 1
ATOM 705 O O . LEU A 1 92 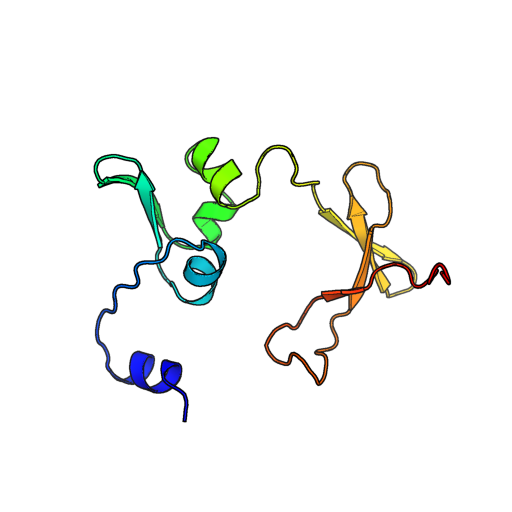? 13.778 -14.417 -13.682 1.00 86.38 92 LEU A O 1
ATOM 709 N N . LEU A 1 93 ? 12.183 -13.980 -15.200 1.00 83.38 93 LEU A N 1
ATOM 710 C CA . LEU A 1 93 ? 11.074 -14.290 -14.314 1.00 83.38 93 LEU A CA 1
ATOM 711 C C . LEU A 1 93 ? 10.825 -15.798 -14.371 1.00 83.38 93 LEU A C 1
ATOM 713 O O . LEU A 1 93 ? 10.456 -16.325 -15.421 1.00 83.38 93 LEU A O 1
ATOM 717 N N . ASP A 1 94 ? 11.077 -16.471 -13.253 1.00 78.12 94 ASP A N 1
ATOM 718 C CA . ASP A 1 94 ? 10.724 -17.875 -13.062 1.00 78.12 94 ASP A CA 1
ATOM 719 C C . ASP A 1 94 ? 9.389 -17.932 -12.312 1.00 78.12 94 ASP A C 1
ATOM 721 O O . ASP A 1 94 ? 9.247 -17.337 -11.237 1.00 78.12 94 ASP A O 1
ATOM 725 N N . ASP A 1 95 ? 8.403 -18.585 -12.924 1.00 67.88 95 ASP A N 1
ATOM 726 C CA . ASP A 1 95 ? 7.054 -18.769 -12.384 1.00 67.88 95 ASP A CA 1
ATOM 727 C C . ASP A 1 95 ? 6.919 -20.074 -11.580 1.00 67.88 95 ASP A C 1
ATOM 729 O O . ASP A 1 95 ? 5.847 -20.382 -11.051 1.00 67.88 95 ASP A O 1
ATOM 733 N N . GLN A 1 96 ? 8.004 -20.850 -11.472 1.00 64.81 96 GLN A N 1
ATOM 734 C CA . GLN A 1 96 ? 8.026 -22.062 -10.672 1.00 64.81 96 GLN A CA 1
ATOM 735 C C . GLN A 1 96 ? 8.237 -21.721 -9.185 1.00 64.81 96 GLN A C 1
ATOM 737 O O . GLN A 1 96 ? 9.250 -21.115 -8.818 1.00 64.81 96 GLN A O 1
ATOM 742 N N . PRO A 1 97 ? 7.328 -22.138 -8.282 1.00 57.16 97 PRO A N 1
ATOM 743 C CA . PRO A 1 97 ? 7.498 -21.918 -6.851 1.00 57.16 97 PRO A CA 1
ATOM 744 C C . PRO A 1 97 ? 8.715 -22.697 -6.344 1.00 57.16 97 PRO A C 1
ATOM 746 O O . PRO A 1 97 ? 8.811 -23.917 -6.517 1.00 57.16 97 PRO A O 1
ATOM 749 N N . ARG A 1 98 ? 9.654 -22.006 -5.689 1.00 61.22 98 ARG A N 1
ATOM 750 C CA . ARG A 1 98 ? 10.806 -22.679 -5.082 1.00 61.22 98 ARG A CA 1
ATOM 751 C C . ARG A 1 98 ? 10.366 -23.496 -3.869 1.00 61.22 98 ARG A C 1
ATOM 753 O O . ARG A 1 98 ? 9.516 -23.075 -3.084 1.00 61.22 98 ARG A O 1
ATOM 760 N N . SER A 1 99 ? 11.012 -24.640 -3.669 1.00 63.12 99 SER A N 1
ATOM 761 C CA . SER A 1 99 ? 10.758 -25.527 -2.528 1.00 63.12 99 SER A CA 1
ATOM 762 C C . SER A 1 99 ? 11.067 -24.890 -1.165 1.00 63.12 99 SER A C 1
ATOM 764 O O . SER A 1 99 ? 10.527 -25.341 -0.158 1.00 63.12 99 SER A O 1
ATOM 766 N N . ASP A 1 100 ? 11.905 -23.850 -1.127 1.00 69.75 100 ASP A N 1
ATOM 767 C CA . ASP A 1 100 ? 12.290 -23.094 0.071 1.00 69.75 100 ASP A CA 1
ATOM 768 C C . ASP A 1 100 ? 11.375 -21.887 0.369 1.00 69.75 100 ASP A C 1
ATOM 770 O O . ASP A 1 100 ? 11.366 -21.405 1.502 1.00 69.75 100 ASP A O 1
ATOM 774 N N . GLN A 1 101 ? 10.565 -21.424 -0.594 1.00 59.81 101 GLN A N 1
ATOM 775 C CA . GLN A 1 101 ? 9.699 -20.246 -0.443 1.00 59.81 101 GLN A CA 1
ATOM 776 C 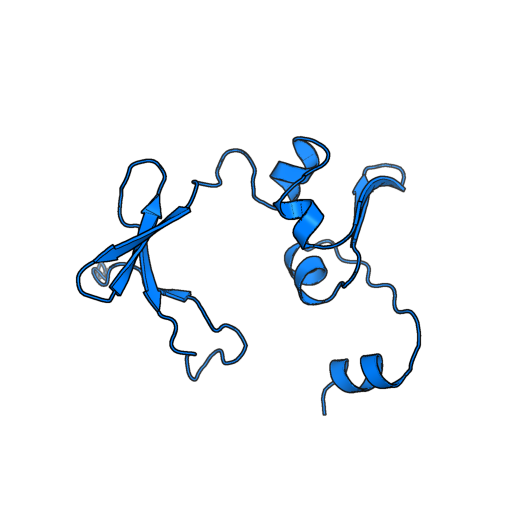C . GLN A 1 101 ? 8.348 -20.430 -1.176 1.00 59.81 101 GLN A C 1
ATOM 778 O O . GLN A 1 101 ? 8.105 -19.794 -2.203 1.00 59.81 101 GLN A O 1
ATOM 783 N N . PRO A 1 102 ? 7.433 -21.267 -0.649 1.00 58.22 102 PRO A N 1
ATOM 784 C CA . PRO A 1 102 ? 6.195 -21.647 -1.343 1.00 58.22 102 PRO A CA 1
ATOM 785 C C . PRO A 1 102 ? 5.181 -20.502 -1.511 1.00 58.22 102 PRO A C 1
ATOM 787 O O . PRO A 1 102 ? 4.354 -20.550 -2.416 1.00 58.22 102 PRO A O 1
ATOM 790 N N . ASP A 1 103 ? 5.255 -19.462 -0.675 1.00 62.75 103 ASP A N 1
ATOM 791 C CA . ASP A 1 103 ? 4.342 -18.308 -0.718 1.00 62.75 103 ASP A CA 1
ATOM 792 C C . ASP A 1 103 ? 4.759 -17.224 -1.729 1.00 62.75 103 ASP A C 1
ATOM 794 O O . ASP A 1 103 ? 4.098 -16.187 -1.815 1.00 62.75 103 ASP A O 1
ATOM 798 N N . ASN A 1 104 ? 5.854 -17.419 -2.474 1.00 58.41 104 ASN A N 1
ATOM 799 C CA . ASN A 1 104 ? 6.311 -16.462 -3.478 1.00 58.41 104 ASN A CA 1
ATOM 800 C C . ASN A 1 104 ? 6.364 -17.111 -4.875 1.00 58.41 104 ASN A C 1
ATOM 802 O O . ASN A 1 104 ? 7.367 -17.741 -5.212 1.00 58.41 104 ASN A O 1
ATOM 806 N N . PRO A 1 105 ? 5.298 -16.981 -5.686 1.00 57.03 105 PRO A N 1
ATOM 807 C CA . PRO A 1 105 ? 5.175 -17.689 -6.961 1.00 57.03 105 PRO A CA 1
ATOM 808 C C . PRO A 1 105 ? 6.012 -17.082 -8.094 1.00 57.03 105 PRO A C 1
ATOM 810 O O . PRO A 1 105 ? 6.069 -17.665 -9.168 1.00 57.03 105 PRO A O 1
ATOM 813 N N . ALA A 1 106 ? 6.623 -15.912 -7.893 1.00 65.06 106 ALA A N 1
ATOM 814 C CA . ALA A 1 106 ? 7.358 -15.211 -8.937 1.00 65.06 106 ALA A CA 1
ATOM 815 C C . ALA A 1 106 ? 8.651 -14.612 -8.377 1.00 65.06 106 ALA A C 1
ATOM 817 O O . ALA A 1 106 ? 8.625 -13.799 -7.450 1.00 65.06 106 ALA A O 1
ATOM 818 N N . HIS A 1 107 ? 9.792 -14.994 -8.952 1.00 69.56 107 HIS A N 1
ATOM 819 C CA . HIS A 1 107 ? 11.088 -14.443 -8.563 1.00 69.56 107 HIS A CA 1
ATOM 820 C C . HIS A 1 107 ? 11.950 -14.123 -9.786 1.00 69.56 107 HIS A C 1
ATOM 822 O O . HIS A 1 107 ? 11.960 -14.853 -10.774 1.00 69.56 107 HIS A O 1
ATOM 828 N N . ILE A 1 108 ? 12.713 -13.031 -9.700 1.00 67.81 108 ILE A N 1
ATOM 829 C CA . ILE A 1 108 ? 13.686 -12.650 -10.725 1.00 67.81 108 ILE A CA 1
ATOM 830 C C . ILE A 1 108 ? 14.975 -13.437 -10.477 1.00 67.81 108 ILE A C 1
ATOM 832 O O . ILE A 1 108 ? 15.658 -13.239 -9.471 1.00 67.81 108 ILE A O 1
ATOM 836 N N . VAL A 1 109 ? 15.309 -14.356 -11.373 1.00 70.31 109 VAL A N 1
ATOM 837 C CA . VAL A 1 109 ? 16.585 -15.072 -11.373 1.00 70.31 109 VAL A CA 1
ATOM 838 C C . VAL A 1 109 ? 17.613 -14.193 -12.080 1.00 70.31 109 VAL A C 1
ATOM 840 O O . VAL A 1 109 ? 17.500 -13.928 -13.277 1.00 70.31 109 VAL A O 1
ATOM 843 N N . GLY A 1 110 ? 18.599 -13.704 -11.325 1.00 61.91 110 GLY A N 1
ATOM 844 C CA . GLY A 1 110 ? 19.686 -12.892 -11.870 1.00 61.91 110 GLY A CA 1
ATOM 845 C C . GLY A 1 110 ? 20.567 -13.679 -12.852 1.00 61.91 110 GLY A C 1
ATOM 846 O O . GLY A 1 110 ? 20.588 -14.915 -12.813 1.00 61.91 110 GLY A O 1
ATOM 847 N N . PRO A 1 111 ? 21.319 -12.992 -13.730 1.00 54.47 111 PRO A N 1
ATOM 848 C CA . PRO A 1 111 ? 22.264 -13.645 -14.626 1.00 54.47 111 PRO A CA 1
ATOM 849 C C . PRO A 1 111 ? 23.296 -14.415 -13.796 1.00 54.47 111 PRO A C 1
ATOM 851 O O . PRO A 1 111 ? 23.996 -13.859 -12.952 1.00 54.47 111 PRO A O 1
ATOM 854 N N . THR A 1 112 ? 23.359 -15.726 -13.989 1.00 50.94 112 THR A N 1
ATOM 855 C CA . THR A 1 112 ? 24.308 -16.588 -13.287 1.00 50.94 112 THR A CA 1
ATOM 856 C C . THR A 1 112 ? 25.736 -16.299 -13.780 1.00 50.94 112 THR A C 1
ATOM 858 O O . THR A 1 112 ? 26.020 -16.473 -14.962 1.00 50.94 112 THR A O 1
ATOM 861 N N . GLY A 1 113 ? 26.632 -15.887 -12.871 1.00 41.94 113 GLY A N 1
ATOM 862 C CA . GLY A 1 113 ? 28.087 -15.733 -13.074 1.00 41.94 113 GLY A CA 1
ATOM 863 C C . GLY A 1 113 ? 28.572 -14.292 -12.834 1.00 41.94 113 GLY A C 1
ATOM 864 O O . GLY A 1 113 ? 28.117 -13.375 -13.498 1.00 41.94 113 GLY A O 1
ATOM 865 N N . GLN A 1 114 ? 29.491 -13.973 -11.920 1.00 38.72 114 GLN A N 1
ATOM 866 C CA . GLN A 1 114 ? 30.626 -14.733 -11.396 1.00 38.72 114 GLN A CA 1
ATOM 867 C C . GLN A 1 114 ? 30.753 -14.545 -9.879 1.00 38.72 114 GLN A C 1
ATOM 869 O O . GLN A 1 114 ? 30.802 -13.416 -9.388 1.00 38.72 114 GLN A O 1
ATOM 874 N N . GLU A 1 115 ? 30.910 -15.649 -9.151 1.00 36.91 115 GLU A N 1
ATOM 875 C CA . GLU A 1 115 ? 31.694 -15.640 -7.920 1.00 36.91 115 GLU A CA 1
ATOM 876 C C . GLU A 1 115 ? 33.060 -15.024 -8.258 1.00 36.91 115 GLU A C 1
ATOM 878 O O . GLU A 1 115 ? 33.794 -15.554 -9.093 1.00 36.91 115 GLU A O 1
ATOM 883 N N . ARG A 1 116 ? 33.399 -13.877 -7.663 1.00 33.25 116 ARG A N 1
ATOM 884 C CA . ARG A 1 116 ? 34.802 -13.469 -7.573 1.00 33.25 116 ARG A CA 1
ATOM 885 C C . ARG A 1 116 ? 35.401 -14.268 -6.415 1.00 33.25 116 ARG A C 1
ATOM 887 O O . ARG A 1 116 ? 34.985 -14.020 -5.283 1.00 33.25 116 ARG A O 1
ATOM 894 N N . PRO A 1 117 ? 36.321 -15.219 -6.644 1.00 39.41 117 PRO A N 1
ATOM 895 C CA . PRO A 1 117 ? 37.092 -15.764 -5.544 1.00 39.41 117 PRO A CA 1
ATOM 896 C C . PRO A 1 117 ? 38.045 -14.680 -5.021 1.00 39.41 1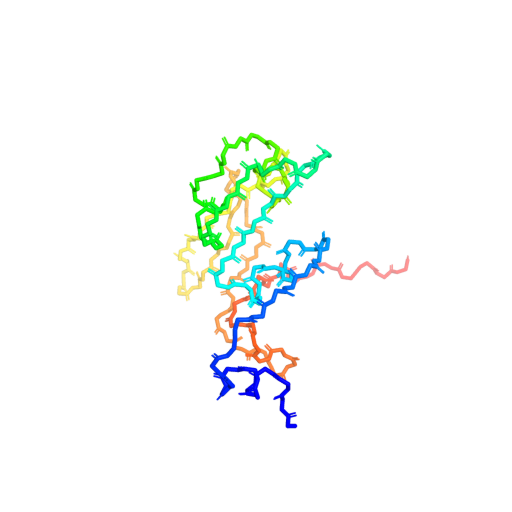17 PRO A C 1
ATOM 898 O O . PRO A 1 117 ? 38.798 -14.103 -5.804 1.00 39.41 117 PRO A O 1
ATOM 901 N N . SER A 1 118 ? 37.959 -14.478 -3.703 1.00 42.16 118 SER A N 1
ATOM 902 C CA . SER A 1 118 ? 38.915 -13.873 -2.755 1.00 42.16 118 SER A CA 1
ATOM 903 C C . SER A 1 118 ? 39.485 -12.487 -3.059 1.00 42.16 118 SER A C 1
ATOM 905 O O . SER A 1 118 ? 40.398 -12.373 -3.904 1.00 42.16 118 SER A O 1
#